Protein AF-L0B0Q9-F1 (afdb_monomer_lite)

Secondary structure (DSSP, 8-state):
----GGGGSS---HHHHHHHHHHHHHHHHH-TT--HHHH--TTHHHHTT--STTHHHHHHHHHHHTT---GGGTEE---EEEEEEETTEEEEEEEEEEEE-SSEEEEEETTTTEEEEEEGGGEEEEEEETTEEEEEEPTT------S-S-HHHHHHHHTTPEEEEEESS--HHHHHHT-

Sequence (179 aa):
MVITSKRLFTNIDYEEKISLVELYWRGIRRIQNFDMDKKYKFPFLSLKNLKANNFEAEAVEFLSSIGCMKESNGYYKIQGKILFDATRSTSEYHFKELFTSQSSLRFHISEDHIKMEFPYSEMNDLFIANEDFTISLKSGGKVDKKELWNNEIKNKVFNEISVKIILEKCPKSFLRFMK

Organism: NCBI:txid1537102

pLDDT: mean 73.68, std 13.34, range [37.88, 91.31]

Structure (mmCIF, N/CA/C/O backbone):
data_AF-L0B0Q9-F1
#
_entry.id   AF-L0B0Q9-F1
#
loop_
_atom_site.group_PDB
_atom_site.id
_atom_site.type_symbol
_atom_site.label_atom_id
_atom_site.label_alt_id
_atom_site.label_comp_id
_atom_site.label_asym_id
_atom_site.label_entity_id
_atom_site.label_seq_id
_atom_site.pdbx_PDB_ins_code
_atom_site.Cartn_x
_atom_site.Cartn_y
_atom_site.Cartn_z
_atom_site.occupancy
_atom_site.B_iso_or_equiv
_atom_site.auth_seq_id
_atom_site.auth_comp_id
_atom_site.auth_asym_id
_atom_site.auth_atom_id
_atom_site.pdbx_PDB_model_num
ATOM 1 N N . MET A 1 1 ? 16.573 -11.271 -25.397 1.00 37.88 1 MET A N 1
ATOM 2 C CA . MET A 1 1 ? 15.386 -11.280 -24.519 1.00 37.88 1 MET A CA 1
ATOM 3 C C . MET A 1 1 ? 15.061 -9.835 -24.176 1.00 37.88 1 MET A C 1
ATOM 5 O O . MET A 1 1 ? 15.874 -9.188 -23.531 1.00 37.88 1 MET A O 1
ATOM 9 N N . VAL A 1 2 ? 13.966 -9.284 -24.704 1.00 39.53 2 VAL A N 1
ATOM 10 C CA . VAL A 1 2 ? 13.538 -7.916 -24.374 1.00 39.53 2 VAL A CA 1
ATOM 11 C C . VAL A 1 2 ? 12.753 -8.010 -23.071 1.00 39.53 2 VAL A C 1
ATOM 13 O O . VAL A 1 2 ? 11.629 -8.502 -23.073 1.00 39.53 2 VAL A O 1
ATOM 16 N N . ILE A 1 3 ? 13.345 -7.592 -21.952 1.00 48.97 3 ILE A N 1
ATOM 17 C CA . ILE A 1 3 ? 12.593 -7.433 -20.703 1.00 48.97 3 ILE A CA 1
ATOM 18 C C . ILE A 1 3 ? 11.708 -6.204 -20.908 1.00 48.97 3 ILE A C 1
ATOM 20 O O . ILE A 1 3 ? 12.179 -5.070 -20.896 1.00 48.97 3 ILE A O 1
ATOM 24 N N . THR A 1 4 ? 10.432 -6.419 -21.225 1.00 53.53 4 THR A N 1
ATOM 25 C CA . THR A 1 4 ? 9.494 -5.319 -21.463 1.00 53.53 4 THR A CA 1
ATOM 26 C C . THR A 1 4 ? 8.901 -4.846 -20.142 1.00 53.53 4 THR A C 1
ATOM 28 O O . THR A 1 4 ? 8.312 -5.643 -19.413 1.00 53.53 4 THR A O 1
ATOM 31 N N . SER A 1 5 ? 8.932 -3.537 -19.885 1.00 62.22 5 SER A N 1
ATOM 32 C CA . SER A 1 5 ? 8.290 -2.894 -18.727 1.00 62.22 5 SER A CA 1
ATOM 33 C C . SER A 1 5 ? 6.764 -2.957 -18.783 1.00 62.22 5 SER A C 1
ATOM 35 O O . SER A 1 5 ? 6.109 -2.540 -17.839 1.00 62.22 5 SER A O 1
ATOM 37 N N . LYS A 1 6 ? 6.179 -3.522 -19.851 1.00 70.31 6 LYS A N 1
ATOM 38 C CA . LYS A 1 6 ? 4.729 -3.675 -20.044 1.00 70.31 6 LYS A CA 1
ATOM 39 C C . LYS A 1 6 ? 4.026 -4.315 -18.841 1.00 70.31 6 LYS A C 1
ATOM 41 O O . LYS A 1 6 ? 2.917 -3.911 -18.524 1.00 70.31 6 LYS A O 1
ATOM 46 N N . ARG A 1 7 ? 4.683 -5.250 -18.138 1.00 76.25 7 ARG A N 1
ATOM 47 C CA . ARG A 1 7 ? 4.140 -5.868 -16.912 1.00 76.25 7 ARG A CA 1
ATOM 48 C C . ARG A 1 7 ? 4.073 -4.922 -15.703 1.00 76.25 7 ARG A C 1
ATOM 50 O O . ARG A 1 7 ? 3.318 -5.184 -14.787 1.00 76.25 7 ARG A O 1
ATOM 57 N N . LEU A 1 8 ? 4.809 -3.808 -15.676 1.00 77.69 8 LEU A N 1
ATOM 58 C CA . LEU A 1 8 ? 4.621 -2.791 -14.627 1.00 77.69 8 LEU A CA 1
ATOM 59 C C . LEU A 1 8 ? 3.292 -2.041 -14.807 1.00 77.69 8 LEU A C 1
ATOM 61 O O . LEU A 1 8 ? 2.676 -1.625 -13.828 1.00 77.69 8 LEU A O 1
ATOM 65 N N . PHE A 1 9 ? 2.827 -1.925 -16.054 1.00 80.81 9 PHE A N 1
ATOM 66 C CA . PHE A 1 9 ? 1.588 -1.238 -16.418 1.00 80.81 9 PHE A CA 1
ATOM 67 C C . PHE A 1 9 ? 0.353 -2.144 -16.378 1.00 80.81 9 PHE A C 1
ATOM 69 O O . PHE A 1 9 ? -0.762 -1.649 -16.535 1.00 80.81 9 PHE A O 1
ATOM 76 N N . THR A 1 10 ? 0.514 -3.456 -16.170 1.00 83.69 10 THR A N 1
ATOM 77 C CA . THR A 1 10 ? -0.639 -4.340 -15.969 1.00 83.69 10 THR A CA 1
ATOM 78 C C . THR A 1 10 ? -1.339 -3.996 -14.660 1.00 83.69 10 THR A C 1
ATOM 80 O O . THR A 1 10 ? -0.703 -3.571 -13.688 1.00 83.69 10 THR A O 1
ATOM 83 N N . ASN A 1 11 ? -2.660 -4.170 -14.634 1.00 83.25 11 ASN A N 1
ATOM 84 C CA . ASN A 1 11 ? -3.462 -3.959 -13.434 1.00 83.25 11 ASN A CA 1
ATOM 85 C C . ASN A 1 11 ? -3.352 -5.174 -12.504 1.00 83.25 11 ASN A C 1
ATOM 87 O O . ASN A 1 11 ? -4.270 -5.980 -12.416 1.00 83.25 11 ASN A O 1
ATOM 91 N N . ILE A 1 12 ? -2.180 -5.306 -11.893 1.00 87.12 12 ILE A N 1
ATOM 92 C CA . ILE A 1 12 ? -1.873 -6.254 -10.821 1.00 87.12 12 ILE A CA 1
ATOM 93 C C . ILE A 1 12 ? -1.945 -5.530 -9.475 1.00 87.12 12 ILE A C 1
ATOM 95 O O . ILE A 1 12 ? -1.911 -4.290 -9.446 1.00 87.12 12 ILE A O 1
ATOM 99 N N . ASP A 1 13 ? -2.079 -6.282 -8.389 1.00 87.62 13 ASP A N 1
ATOM 100 C CA . ASP A 1 13 ? -2.173 -5.697 -7.054 1.00 87.62 13 ASP A CA 1
ATOM 101 C C . ASP A 1 13 ? -0.853 -5.048 -6.599 1.00 87.62 13 ASP A C 1
ATOM 103 O O . ASP A 1 13 ? 0.198 -5.168 -7.239 1.00 87.62 1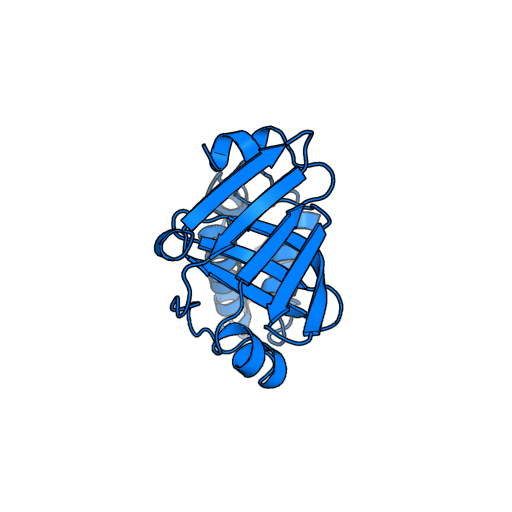3 ASP A O 1
ATOM 107 N N . TYR A 1 14 ? -0.933 -4.294 -5.507 1.00 87.62 14 TYR A N 1
ATOM 108 C CA . TYR A 1 14 ? 0.187 -3.580 -4.914 1.00 87.62 14 TYR A CA 1
ATOM 109 C C . TYR A 1 14 ? 1.383 -4.491 -4.605 1.00 87.62 14 TYR A C 1
ATOM 111 O O . TYR A 1 14 ? 2.507 -4.183 -5.007 1.00 87.62 14 TYR A O 1
ATOM 119 N N . GLU A 1 15 ? 1.151 -5.613 -3.925 1.00 85.88 15 GLU A N 1
ATOM 120 C CA . GLU A 1 15 ? 2.205 -6.534 -3.484 1.00 85.88 15 GLU A CA 1
ATOM 121 C C . GLU A 1 15 ? 2.917 -7.171 -4.681 1.00 85.88 15 GLU A C 1
ATOM 123 O O . GLU A 1 15 ? 4.150 -7.262 -4.717 1.00 85.88 15 GLU A O 1
ATOM 128 N N . GLU A 1 16 ? 2.162 -7.536 -5.715 1.00 87.81 16 GLU A N 1
ATOM 129 C CA . GLU A 1 16 ? 2.696 -8.043 -6.971 1.00 87.81 16 GLU A CA 1
ATOM 130 C C . GLU A 1 16 ? 3.518 -6.974 -7.705 1.00 87.81 16 GLU A C 1
ATOM 132 O O . GLU A 1 16 ? 4.577 -7.294 -8.255 1.00 87.81 16 GLU A O 1
ATOM 137 N N . LYS A 1 17 ? 3.102 -5.696 -7.688 1.00 88.81 17 LYS A N 1
ATOM 138 C CA . LYS A 1 17 ? 3.906 -4.600 -8.264 1.00 88.81 17 LYS A CA 1
ATOM 139 C C . LYS A 1 17 ? 5.236 -4.432 -7.544 1.00 88.81 17 LYS A C 1
ATOM 141 O O . LYS A 1 17 ? 6.267 -4.346 -8.216 1.00 88.81 17 LYS A O 1
ATOM 146 N N . ILE A 1 18 ? 5.221 -4.392 -6.212 1.00 89.50 18 ILE A N 1
ATOM 147 C CA . ILE A 1 18 ? 6.440 -4.268 -5.405 1.00 89.50 18 ILE A CA 1
ATOM 148 C C . ILE A 1 18 ? 7.361 -5.465 -5.654 1.00 89.50 18 ILE A C 1
ATOM 150 O O . ILE A 1 18 ? 8.536 -5.273 -5.975 1.00 89.50 18 ILE A O 1
ATOM 154 N N . SER A 1 19 ? 6.818 -6.683 -5.633 1.00 90.25 19 SER A N 1
ATOM 155 C CA . SER A 1 19 ? 7.563 -7.918 -5.909 1.00 90.25 19 SER A CA 1
ATOM 156 C C . SER A 1 19 ? 8.175 -7.930 -7.312 1.00 90.25 19 SER A C 1
ATOM 158 O O . SER A 1 19 ? 9.318 -8.349 -7.505 1.00 90.25 19 SER A O 1
ATOM 160 N N . LEU A 1 20 ? 7.443 -7.437 -8.314 1.00 90.38 20 LEU A N 1
ATOM 161 C CA . LEU A 1 20 ? 7.925 -7.349 -9.690 1.00 90.38 20 LEU A CA 1
ATOM 162 C C . LEU A 1 20 ? 9.069 -6.335 -9.831 1.00 90.38 20 LEU A C 1
ATOM 164 O O . LEU A 1 20 ? 10.058 -6.610 -10.516 1.00 90.38 20 LEU A O 1
ATOM 168 N N . VAL A 1 21 ? 8.955 -5.178 -9.174 1.00 90.56 21 VAL A N 1
ATOM 169 C CA . VAL A 1 21 ? 10.025 -4.172 -9.116 1.00 90.56 21 VAL A CA 1
ATOM 170 C C . VAL A 1 21 ? 11.253 -4.728 -8.406 1.00 90.56 21 VAL A C 1
ATOM 172 O O . VAL A 1 21 ? 12.364 -4.568 -8.914 1.00 90.56 21 VAL A O 1
ATOM 175 N N . GLU A 1 22 ? 11.071 -5.448 -7.300 1.00 91.31 22 GLU A N 1
ATOM 176 C CA . GLU A 1 22 ? 12.162 -6.118 -6.596 1.00 91.31 22 GLU A CA 1
ATOM 177 C C . GLU A 1 22 ? 12.864 -7.152 -7.478 1.00 91.31 22 GLU A C 1
ATOM 179 O O . GLU A 1 22 ? 14.096 -7.174 -7.557 1.00 91.31 22 GLU A O 1
ATOM 184 N N . LEU A 1 23 ? 12.097 -7.979 -8.189 1.00 89.50 23 LEU A N 1
ATOM 185 C CA . LEU A 1 23 ? 12.638 -8.980 -9.100 1.00 89.50 23 LEU A CA 1
ATOM 186 C C . LEU A 1 23 ? 13.487 -8.328 -10.198 1.00 89.50 23 LEU A C 1
ATOM 188 O O . LEU A 1 23 ? 14.609 -8.775 -10.458 1.00 89.50 23 LEU A O 1
ATOM 192 N N . TYR A 1 24 ? 12.989 -7.252 -10.814 1.00 86.62 24 TYR A N 1
ATOM 193 C CA . TYR A 1 24 ? 13.748 -6.508 -11.817 1.00 86.62 24 TYR A CA 1
ATOM 194 C C . TYR A 1 24 ? 14.993 -5.855 -11.227 1.00 86.62 24 TYR A C 1
ATOM 196 O O . TYR A 1 24 ? 16.069 -5.977 -11.810 1.00 86.62 24 TYR A O 1
ATOM 204 N N . TRP A 1 25 ? 14.882 -5.220 -10.064 1.00 88.31 25 TRP A N 1
ATOM 205 C CA . TRP A 1 25 ? 16.006 -4.589 -9.379 1.00 88.31 25 TRP A CA 1
ATOM 206 C C . TRP A 1 25 ? 17.119 -5.591 -9.044 1.00 88.31 25 TRP A C 1
ATOM 208 O O . TRP A 1 25 ? 18.282 -5.380 -9.407 1.00 88.31 25 TRP A O 1
ATOM 218 N N . ARG A 1 26 ? 16.765 -6.730 -8.430 1.00 86.38 26 ARG A N 1
ATOM 219 C CA . ARG A 1 26 ? 17.702 -7.826 -8.131 1.00 86.38 26 ARG A CA 1
ATOM 220 C C . ARG A 1 26 ? 18.326 -8.382 -9.410 1.00 86.38 26 ARG A C 1
ATOM 222 O O . ARG A 1 26 ? 19.528 -8.643 -9.431 1.00 86.38 26 ARG A O 1
ATOM 229 N N . GLY A 1 27 ? 17.528 -8.546 -10.465 1.00 84.06 27 GLY A N 1
ATOM 230 C CA . GLY A 1 27 ? 17.989 -8.994 -11.776 1.00 84.06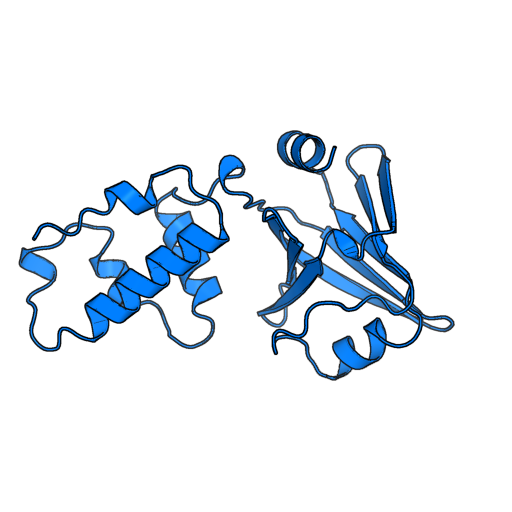 27 GLY A CA 1
ATOM 231 C C . GLY A 1 27 ? 19.047 -8.060 -12.357 1.00 84.06 27 GLY A C 1
ATOM 232 O O . GLY A 1 27 ? 20.154 -8.505 -12.638 1.00 84.06 27 GLY A O 1
ATOM 233 N N . ILE A 1 28 ? 18.748 -6.762 -12.455 1.00 80.00 28 ILE A N 1
ATOM 234 C CA . ILE A 1 28 ? 19.647 -5.736 -13.011 1.00 80.00 28 ILE A CA 1
ATOM 235 C C . ILE A 1 28 ? 20.982 -5.698 -12.263 1.00 80.00 28 ILE A C 1
ATOM 237 O O . ILE A 1 28 ? 22.038 -5.689 -12.894 1.00 80.00 28 ILE A O 1
ATOM 241 N N . ARG A 1 29 ? 20.959 -5.723 -10.925 1.00 78.44 29 ARG A N 1
ATOM 242 C CA . ARG A 1 29 ? 22.181 -5.648 -10.104 1.00 78.44 29 ARG A CA 1
ATOM 243 C C . ARG A 1 29 ? 23.095 -6.866 -10.240 1.00 78.44 29 ARG A C 1
ATOM 245 O O . ARG A 1 29 ? 24.290 -6.749 -9.982 1.00 78.44 29 ARG A O 1
ATOM 252 N N . ARG A 1 30 ? 22.556 -8.029 -10.617 1.00 79.31 30 ARG A N 1
ATOM 253 C CA . ARG A 1 30 ? 23.335 -9.268 -10.780 1.00 79.31 30 ARG A CA 1
ATOM 254 C C . ARG A 1 30 ? 24.062 -9.351 -12.115 1.00 79.31 30 ARG A C 1
ATOM 256 O O . ARG A 1 30 ? 25.020 -10.110 -12.225 1.00 79.31 30 ARG A O 1
ATOM 263 N N . ILE A 1 31 ? 23.648 -8.588 -13.123 1.00 75.88 31 ILE A N 1
ATOM 264 C CA . ILE A 1 31 ? 24.317 -8.610 -14.423 1.00 75.88 31 ILE A CA 1
ATOM 265 C C . ILE A 1 31 ? 25.485 -7.615 -14.383 1.00 75.88 31 ILE A C 1
ATOM 267 O O . ILE A 1 31 ? 25.350 -6.460 -14.771 1.00 75.88 31 ILE A O 1
ATOM 271 N N . GLN A 1 32 ? 26.640 -8.073 -13.889 1.00 55.97 32 GLN A N 1
ATOM 272 C CA . GLN A 1 32 ? 27.814 -7.232 -13.603 1.00 55.97 32 GLN A CA 1
ATOM 273 C C . GLN A 1 32 ? 28.434 -6.524 -14.826 1.00 55.97 32 GLN A C 1
ATOM 275 O O . GLN A 1 32 ? 29.222 -5.613 -14.632 1.00 55.97 32 GLN A O 1
ATOM 280 N N . ASN A 1 33 ? 28.057 -6.872 -16.063 1.00 55.19 33 ASN A N 1
ATOM 281 C CA . ASN A 1 33 ? 28.673 -6.351 -17.295 1.00 55.19 33 ASN A CA 1
ATOM 282 C C . ASN A 1 33 ? 27.667 -6.069 -18.430 1.00 55.19 33 ASN A C 1
ATOM 284 O O . ASN A 1 33 ? 28.026 -6.100 -19.608 1.00 55.19 33 ASN A O 1
ATOM 288 N N . PHE A 1 34 ? 26.385 -5.848 -18.122 1.00 58.97 34 PHE A N 1
ATOM 289 C CA . PHE A 1 34 ? 25.414 -5.508 -19.167 1.00 58.97 34 PHE A CA 1
ATOM 290 C C . PHE A 1 34 ? 25.384 -4.001 -19.400 1.00 58.97 34 PHE A C 1
ATOM 292 O O . PHE A 1 34 ? 25.052 -3.241 -18.493 1.00 58.97 34 PHE A O 1
ATOM 299 N N . ASP A 1 35 ? 25.676 -3.584 -20.631 1.00 62.28 35 ASP A N 1
ATOM 300 C CA . ASP A 1 35 ? 25.469 -2.213 -21.103 1.00 62.28 35 ASP A CA 1
ATOM 301 C C . ASP A 1 35 ? 23.952 -1.931 -21.163 1.00 62.28 35 ASP A C 1
ATOM 303 O O . ASP A 1 35 ? 23.273 -2.158 -22.173 1.00 62.28 35 ASP A O 1
ATOM 307 N N . MET A 1 36 ? 23.395 -1.571 -20.002 1.00 60.84 36 MET A N 1
ATOM 308 C CA . MET A 1 36 ? 21.965 -1.340 -19.780 1.00 60.84 36 MET A CA 1
ATOM 309 C C . MET A 1 36 ? 21.448 -0.176 -20.631 1.00 60.84 36 MET A C 1
ATOM 311 O O . MET A 1 36 ? 20.327 -0.251 -21.139 1.00 60.84 36 MET A O 1
ATOM 315 N N . ASP A 1 37 ? 22.291 0.837 -20.841 1.00 61.25 37 ASP A N 1
ATOM 316 C CA . ASP A 1 37 ? 21.968 2.088 -21.533 1.00 61.25 37 ASP A CA 1
ATOM 317 C C . ASP A 1 37 ? 21.666 1.872 -23.022 1.00 61.25 37 ASP A C 1
ATOM 319 O O . ASP A 1 37 ? 20.849 2.583 -23.606 1.00 61.25 37 ASP A O 1
ATOM 323 N N . LYS A 1 38 ? 22.256 0.839 -23.642 1.00 59.25 38 LYS A N 1
ATOM 324 C CA . LYS A 1 38 ? 22.028 0.518 -25.063 1.00 59.25 38 LYS A CA 1
ATOM 325 C C . LYS A 1 38 ? 20.844 -0.412 -25.325 1.00 59.25 38 LYS A C 1
ATOM 327 O O . LYS A 1 38 ? 20.329 -0.430 -26.443 1.00 59.25 38 LYS A O 1
ATOM 332 N N . LYS A 1 39 ? 20.429 -1.225 -24.347 1.00 59.22 39 LYS A N 1
ATOM 333 C CA . LYS A 1 39 ? 19.429 -2.297 -24.553 1.00 59.22 39 LYS A CA 1
ATOM 334 C C . LYS A 1 39 ? 18.095 -2.069 -23.853 1.00 59.22 39 LYS A C 1
ATOM 336 O O . LYS A 1 39 ? 17.102 -2.660 -24.282 1.00 59.22 39 LYS A O 1
ATOM 341 N N . TYR A 1 40 ? 18.041 -1.229 -22.823 1.00 61.00 40 TYR A N 1
ATOM 342 C CA . TYR A 1 40 ? 16.816 -0.990 -22.068 1.00 61.00 40 TYR A CA 1
ATOM 343 C C . TYR A 1 40 ? 16.400 0.471 -22.140 1.00 61.00 40 TYR A C 1
ATOM 345 O O . TYR A 1 40 ? 17.193 1.385 -21.952 1.00 61.00 40 TYR A O 1
ATOM 353 N N . LYS A 1 41 ? 15.112 0.684 -22.404 1.00 63.69 41 LYS A N 1
ATOM 354 C CA . LYS A 1 41 ? 14.507 2.012 -22.351 1.00 63.69 41 LYS A CA 1
ATOM 355 C C . LYS A 1 41 ? 14.068 2.322 -20.922 1.00 63.69 41 LYS A C 1
ATOM 357 O O . LYS A 1 41 ? 13.817 1.412 -20.123 1.00 63.69 41 LYS A O 1
ATOM 362 N N . PHE A 1 42 ? 13.926 3.613 -20.627 1.00 57.00 42 PHE A N 1
ATOM 363 C CA . PHE A 1 42 ? 13.148 4.080 -19.482 1.00 57.00 42 PHE A CA 1
ATOM 364 C C . PHE A 1 42 ? 11.837 3.269 -19.391 1.00 57.00 42 PHE A C 1
ATOM 366 O O . PHE A 1 42 ? 11.177 3.083 -20.421 1.00 57.00 42 PHE A O 1
ATOM 373 N N . PRO A 1 43 ? 11.483 2.712 -18.217 1.00 62.72 43 PRO A N 1
ATOM 374 C CA . PRO A 1 43 ? 11.943 3.097 -16.876 1.00 62.72 43 PRO A CA 1
ATOM 375 C C . PRO A 1 43 ? 13.025 2.197 -16.222 1.00 62.72 43 PRO A C 1
ATOM 377 O O . PRO A 1 43 ? 13.331 2.371 -15.046 1.00 62.72 43 PRO A O 1
ATOM 380 N N . PHE A 1 44 ? 13.645 1.250 -16.941 1.00 69.31 44 PHE A N 1
ATOM 381 C CA . PHE A 1 44 ? 14.586 0.281 -16.335 1.00 69.31 44 PHE A CA 1
ATOM 382 C C . PHE A 1 44 ? 15.914 0.869 -15.839 1.00 69.31 44 PHE A C 1
ATOM 384 O O . PHE A 1 44 ? 16.536 0.293 -14.950 1.00 69.31 44 PHE A O 1
ATOM 391 N N . LEU A 1 45 ? 16.359 1.998 -16.394 1.00 67.56 45 LEU A N 1
ATOM 392 C CA . LEU A 1 45 ? 17.591 2.658 -15.945 1.00 67.56 45 LEU A CA 1
ATOM 393 C C . LEU A 1 45 ? 17.448 3.196 -14.519 1.00 67.56 45 LEU A C 1
ATOM 395 O O . LEU A 1 45 ? 18.337 3.004 -13.695 1.00 67.56 45 LEU A O 1
ATOM 399 N N . SER A 1 46 ? 16.290 3.777 -14.205 1.00 75.81 46 SER A N 1
ATOM 400 C CA . SER A 1 46 ? 15.990 4.298 -12.871 1.00 75.81 46 SER A CA 1
ATOM 401 C C . SER A 1 46 ? 15.895 3.189 -11.823 1.00 75.81 46 SER A C 1
ATOM 403 O O . SER A 1 46 ? 16.285 3.409 -10.681 1.00 75.81 46 SER A O 1
ATOM 405 N N . LEU A 1 47 ? 15.468 1.978 -12.215 1.00 82.31 47 LEU A N 1
ATOM 406 C CA . LEU A 1 47 ? 15.422 0.828 -11.309 1.00 82.31 47 LEU A CA 1
ATOM 407 C C . LEU A 1 47 ? 16.794 0.523 -10.709 1.00 82.31 47 LEU A C 1
ATOM 409 O O . LEU A 1 47 ? 16.869 0.268 -9.519 1.00 82.31 47 LEU A O 1
ATOM 413 N N . LYS A 1 48 ? 17.893 0.593 -11.471 1.00 78.50 48 LYS A N 1
ATOM 414 C CA . LYS A 1 48 ? 19.245 0.291 -10.955 1.00 78.50 48 LYS A CA 1
ATOM 415 C C . LYS A 1 48 ? 19.616 1.119 -9.715 1.00 78.50 48 LYS A C 1
ATOM 417 O O . LYS A 1 48 ? 20.400 0.650 -8.892 1.00 78.50 48 LYS A O 1
ATOM 422 N N . ASN A 1 49 ? 19.062 2.324 -9.602 1.00 82.44 49 ASN A N 1
ATOM 423 C CA . ASN A 1 49 ? 19.430 3.303 -8.586 1.00 82.44 49 ASN A CA 1
ATOM 424 C C . ASN A 1 49 ? 18.606 3.192 -7.296 1.00 82.44 49 ASN A C 1
ATOM 426 O O . ASN A 1 49 ? 18.929 3.890 -6.337 1.00 82.44 49 ASN A O 1
ATOM 430 N N . LEU A 1 50 ? 17.591 2.318 -7.244 1.00 88.38 50 LEU A N 1
ATOM 431 C CA . LEU A 1 50 ? 16.817 2.103 -6.019 1.00 88.38 50 LEU A CA 1
ATOM 432 C C . LEU A 1 50 ? 17.721 1.575 -4.903 1.00 88.38 50 LEU A C 1
ATOM 434 O O . LEU A 1 50 ? 18.533 0.659 -5.111 1.00 88.38 50 LEU A O 1
ATOM 438 N N . LYS A 1 51 ? 17.566 2.138 -3.706 1.00 85.31 51 LYS A N 1
ATOM 439 C CA . LYS A 1 51 ? 18.344 1.735 -2.531 1.00 85.31 51 LYS A CA 1
ATOM 440 C C . LYS A 1 51 ? 17.788 0.454 -1.918 1.00 85.31 51 LYS A C 1
ATOM 442 O O . LYS A 1 51 ? 16.588 0.219 -1.884 1.00 85.31 51 LYS A O 1
ATOM 447 N N . ALA A 1 52 ? 18.692 -0.383 -1.405 1.00 85.25 52 ALA A N 1
ATOM 448 C CA . ALA A 1 52 ? 18.312 -1.595 -0.679 1.00 85.25 52 ALA A CA 1
ATOM 449 C C . ALA A 1 52 ? 17.679 -1.267 0.684 1.00 85.25 52 ALA A C 1
ATOM 451 O O . ALA A 1 52 ? 16.740 -1.930 1.114 1.00 85.25 52 ALA A O 1
ATOM 452 N N . ASN A 1 53 ? 18.202 -0.235 1.354 1.00 81.88 53 ASN A N 1
ATOM 453 C CA . ASN A 1 53 ? 17.619 0.275 2.586 1.00 81.88 53 ASN A CA 1
ATOM 454 C C . ASN A 1 53 ? 16.293 0.970 2.252 1.00 81.88 53 ASN A C 1
ATOM 456 O O . ASN A 1 53 ? 16.283 1.847 1.393 1.00 81.88 53 ASN A O 1
ATOM 460 N N . ASN A 1 54 ? 15.197 0.570 2.901 1.00 77.38 54 ASN A N 1
ATOM 461 C CA . ASN A 1 54 ? 13.834 1.025 2.594 1.00 77.38 54 ASN A CA 1
ATOM 462 C C . ASN A 1 54 ? 13.383 0.773 1.140 1.00 77.38 54 ASN A C 1
ATOM 464 O O . ASN A 1 54 ? 12.641 1.575 0.575 1.00 77.38 54 ASN A O 1
ATOM 468 N N . PHE A 1 55 ? 13.773 -0.368 0.555 1.00 86.31 55 PHE A N 1
ATOM 469 C CA . PHE A 1 55 ? 13.482 -0.711 -0.845 1.00 86.31 55 PHE A CA 1
ATOM 470 C C . PHE A 1 55 ? 12.018 -0.505 -1.264 1.00 86.31 55 PHE A C 1
ATOM 472 O O . PHE A 1 55 ? 11.761 0.036 -2.331 1.00 86.31 55 PHE A O 1
ATOM 479 N N . GLU A 1 56 ? 11.049 -0.911 -0.438 1.00 85.00 56 GLU A N 1
ATOM 480 C CA . GLU A 1 56 ? 9.625 -0.746 -0.767 1.00 85.00 56 GLU A CA 1
ATOM 481 C C . GLU A 1 56 ? 9.235 0.730 -0.928 1.00 85.00 56 GLU A C 1
ATOM 483 O O . GLU A 1 56 ? 8.501 1.052 -1.851 1.00 85.00 56 GLU A O 1
ATOM 488 N N . ALA A 1 57 ? 9.767 1.638 -0.102 1.00 82.50 57 ALA A N 1
ATOM 489 C CA . ALA A 1 57 ? 9.494 3.070 -0.239 1.00 82.50 57 ALA A CA 1
ATOM 490 C C . ALA A 1 57 ? 10.071 3.622 -1.554 1.00 82.50 57 ALA A C 1
ATOM 492 O O . ALA A 1 57 ? 9.375 4.310 -2.297 1.00 82.50 57 ALA A O 1
ATOM 493 N N . GLU A 1 58 ? 11.306 3.237 -1.883 1.00 87.50 58 GLU A N 1
ATOM 494 C CA . GLU A 1 58 ? 11.957 3.584 -3.153 1.00 87.50 58 GLU A CA 1
ATOM 495 C C . GLU A 1 58 ? 11.175 3.008 -4.355 1.00 87.50 58 GLU A C 1
ATOM 497 O O . GLU A 1 58 ? 10.986 3.675 -5.373 1.00 87.50 58 GLU A O 1
ATOM 502 N N . ALA A 1 59 ? 10.655 1.783 -4.233 1.00 89.69 59 ALA A N 1
ATOM 503 C CA . ALA A 1 59 ? 9.828 1.144 -5.253 1.00 89.69 59 ALA A CA 1
ATOM 504 C C . ALA A 1 59 ? 8.473 1.849 -5.431 1.00 89.69 59 ALA A C 1
ATOM 506 O O . ALA A 1 59 ? 8.044 2.043 -6.571 1.00 89.69 59 ALA A O 1
ATOM 507 N N . VAL A 1 60 ? 7.817 2.263 -4.341 1.00 87.44 60 VAL A N 1
ATOM 508 C CA . VAL A 1 60 ? 6.571 3.048 -4.371 1.00 87.44 60 VAL A CA 1
ATOM 509 C C . VAL A 1 60 ? 6.797 4.391 -5.057 1.00 87.44 60 VAL A C 1
ATOM 511 O O . VAL A 1 60 ? 6.018 4.757 -5.941 1.00 87.44 60 VAL A O 1
ATOM 514 N N . GLU A 1 61 ? 7.866 5.106 -4.705 1.00 86.75 61 GLU A N 1
ATOM 515 C CA . GLU A 1 61 ? 8.211 6.392 -5.317 1.00 86.75 61 GLU A CA 1
ATOM 516 C C . GLU A 1 61 ? 8.473 6.230 -6.819 1.00 86.75 61 GLU A C 1
ATOM 518 O O . GLU A 1 61 ? 7.884 6.938 -7.643 1.00 86.75 61 GLU A O 1
ATOM 523 N N . PHE A 1 62 ? 9.267 5.225 -7.195 1.00 88.94 62 PHE A N 1
ATOM 524 C CA . PHE A 1 62 ? 9.520 4.888 -8.589 1.00 88.94 62 PHE A CA 1
ATOM 525 C C . PHE A 1 62 ? 8.228 4.572 -9.350 1.00 88.94 62 PHE A C 1
ATOM 527 O O . PHE A 1 62 ? 7.958 5.204 -10.374 1.00 88.94 62 PHE A O 1
ATOM 534 N N . LEU A 1 63 ? 7.409 3.636 -8.859 1.00 89.56 63 LEU A N 1
ATOM 535 C CA . LEU A 1 63 ? 6.163 3.235 -9.518 1.00 89.56 63 LEU A CA 1
ATOM 536 C C . LEU A 1 63 ? 5.176 4.407 -9.625 1.00 89.56 63 LEU A C 1
ATOM 538 O O . LEU A 1 63 ? 4.479 4.524 -10.636 1.00 89.56 63 LEU A O 1
ATOM 542 N N . SER A 1 64 ? 5.143 5.289 -8.626 1.00 87.31 64 SER A N 1
ATOM 543 C CA . SER A 1 64 ? 4.333 6.512 -8.642 1.00 87.31 64 SER A CA 1
ATOM 544 C C . SER A 1 64 ? 4.828 7.502 -9.696 1.00 87.31 64 SER A C 1
ATOM 546 O O . SER A 1 64 ? 4.022 8.009 -10.476 1.00 87.31 64 SER A O 1
ATOM 548 N N . SER A 1 65 ? 6.146 7.716 -9.795 1.00 87.44 65 SER A N 1
ATOM 549 C CA . SER A 1 65 ? 6.753 8.631 -10.776 1.00 87.44 65 SER A CA 1
ATOM 550 C C . SER A 1 65 ? 6.472 8.237 -12.232 1.00 87.44 65 SER A C 1
ATOM 552 O O . SER A 1 65 ? 6.399 9.098 -13.106 1.00 87.44 65 SER A O 1
ATOM 554 N N . ILE A 1 66 ? 6.259 6.941 -12.495 1.00 86.12 66 ILE A N 1
ATOM 555 C CA . ILE A 1 66 ? 5.929 6.409 -13.826 1.00 86.12 66 ILE A CA 1
ATOM 556 C C . ILE A 1 66 ? 4.428 6.134 -14.021 1.00 86.12 66 ILE A C 1
ATOM 558 O O . ILE A 1 66 ? 4.042 5.507 -15.010 1.00 86.12 66 ILE A O 1
ATOM 562 N N . GLY A 1 67 ? 3.572 6.554 -13.080 1.00 85.81 67 GLY A N 1
ATOM 563 C CA . GLY A 1 67 ? 2.113 6.407 -13.168 1.00 85.81 67 GLY A CA 1
ATOM 564 C C . GLY A 1 67 ? 1.604 4.961 -13.082 1.00 85.81 67 GLY A C 1
ATOM 565 O O . GLY A 1 67 ? 0.512 4.655 -13.570 1.00 85.81 67 GLY A O 1
ATOM 566 N N . CYS A 1 68 ? 2.396 4.062 -12.493 1.00 87.94 68 CYS A N 1
ATOM 567 C CA . CYS A 1 68 ? 2.065 2.647 -12.306 1.00 87.94 68 CYS A CA 1
ATOM 568 C C . CYS A 1 68 ? 1.408 2.341 -10.951 1.00 87.94 68 CYS A C 1
ATOM 570 O O . CYS A 1 68 ? 0.991 1.203 -10.752 1.00 87.94 68 CYS A O 1
ATOM 572 N N . MET A 1 69 ? 1.300 3.329 -10.056 1.00 88.00 69 MET A N 1
ATOM 573 C CA . MET A 1 69 ? 0.546 3.243 -8.800 1.00 88.00 69 MET A CA 1
ATOM 574 C C . MET A 1 69 ? -0.801 3.943 -8.940 1.00 88.00 69 MET A C 1
ATOM 576 O O . MET A 1 69 ? -0.853 5.140 -9.224 1.00 88.00 69 MET A O 1
ATOM 580 N N . LYS A 1 70 ? -1.890 3.195 -8.759 1.00 87.44 70 LYS A N 1
ATOM 581 C CA . LYS A 1 70 ? -3.270 3.690 -8.825 1.00 87.44 70 LYS A CA 1
ATOM 582 C C . LYS A 1 70 ? -4.119 3.021 -7.747 1.00 87.44 70 LYS A C 1
ATOM 584 O O . LYS A 1 70 ? -3.789 1.935 -7.274 1.00 87.44 70 LYS A O 1
ATOM 589 N N . GLU A 1 71 ? -5.271 3.614 -7.450 1.00 88.31 71 GLU A N 1
ATOM 590 C CA . GLU A 1 71 ? -6.264 3.035 -6.531 1.00 88.31 71 GLU A CA 1
ATOM 591 C C . GLU A 1 71 ? -6.714 1.632 -6.956 1.00 88.31 71 GLU A C 1
ATOM 593 O O . GLU A 1 71 ? -6.917 0.762 -6.116 1.00 88.31 71 GLU A O 1
ATOM 598 N N . SER A 1 72 ? -6.783 1.366 -8.267 1.00 87.00 72 SER A N 1
ATOM 599 C CA . SER A 1 72 ? -7.117 0.040 -8.804 1.00 87.00 72 SER A CA 1
ATOM 600 C C . SER A 1 72 ? -6.089 -1.046 -8.470 1.00 87.00 72 SER A C 1
ATOM 602 O O . SER A 1 72 ? -6.371 -2.222 -8.675 1.00 87.00 72 SER A O 1
ATOM 604 N N . ASN A 1 73 ? -4.905 -0.661 -7.986 1.00 87.94 73 ASN A N 1
ATOM 605 C CA . ASN A 1 73 ? -3.864 -1.567 -7.506 1.00 87.94 73 ASN A CA 1
ATOM 606 C C . ASN A 1 73 ? -3.929 -1.772 -5.987 1.00 87.94 73 ASN A C 1
ATOM 608 O O . ASN A 1 73 ? -3.099 -2.491 -5.451 1.00 87.94 73 ASN A O 1
ATOM 612 N N . GLY A 1 74 ? -4.868 -1.126 -5.292 1.00 88.12 74 GLY A N 1
ATOM 613 C CA . GLY A 1 74 ? -4.926 -1.124 -3.834 1.00 88.12 74 GLY A CA 1
A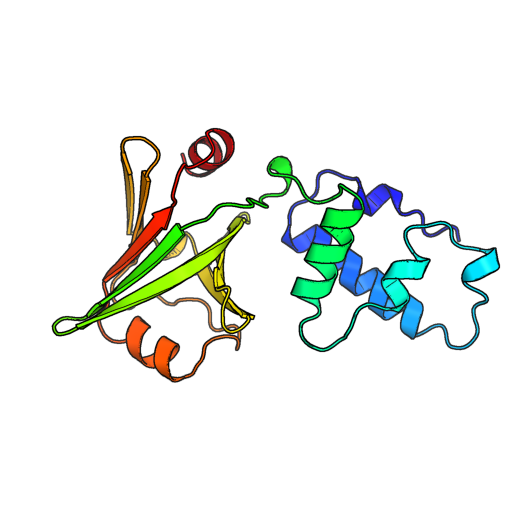TOM 614 C C . GLY A 1 74 ? -4.039 -0.065 -3.175 1.00 88.12 74 GLY A C 1
ATOM 615 O O . GLY A 1 74 ? -3.860 -0.107 -1.964 1.00 88.12 74 GLY A O 1
ATOM 616 N N . TYR A 1 75 ? -3.489 0.890 -3.935 1.00 90.06 75 TYR A N 1
ATOM 617 C CA . TYR A 1 75 ? -2.710 2.008 -3.393 1.00 90.06 75 TYR A CA 1
ATOM 618 C C . TYR A 1 75 ? -3.551 3.275 -3.263 1.00 90.06 75 TYR A C 1
ATOM 620 O O . TYR A 1 75 ? -4.061 3.790 -4.259 1.00 90.06 75 TYR A O 1
ATOM 628 N N . TYR A 1 76 ? -3.620 3.817 -2.052 1.00 88.62 76 TYR A N 1
ATOM 629 C CA . TYR A 1 76 ? -4.376 5.020 -1.736 1.00 88.62 76 TYR A CA 1
ATOM 630 C C . TYR A 1 76 ? -3.469 6.048 -1.061 1.00 88.62 76 TYR A C 1
ATOM 632 O O . TYR A 1 76 ? -2.961 5.840 0.042 1.00 88.62 76 TYR A O 1
ATOM 640 N N . LYS A 1 77 ? -3.293 7.200 -1.712 1.00 85.69 77 LYS A N 1
ATOM 641 C CA . LYS A 1 77 ? -2.588 8.349 -1.138 1.00 85.69 77 LYS A CA 1
ATOM 642 C C . LYS A 1 77 ? -3.557 9.173 -0.292 1.00 85.69 77 LYS A C 1
ATOM 644 O O . LYS A 1 77 ? -4.089 10.184 -0.745 1.00 85.69 77 LYS A O 1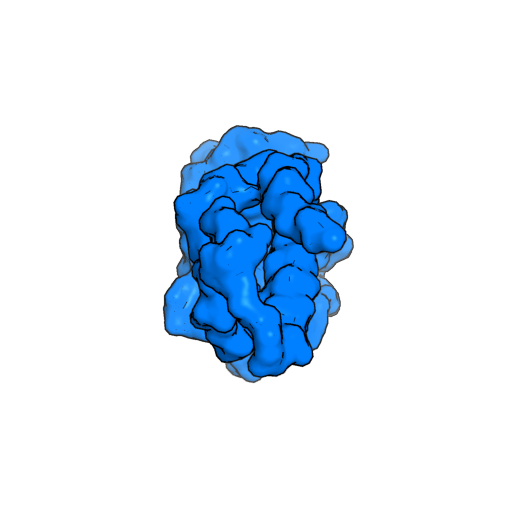
ATOM 649 N N . ILE A 1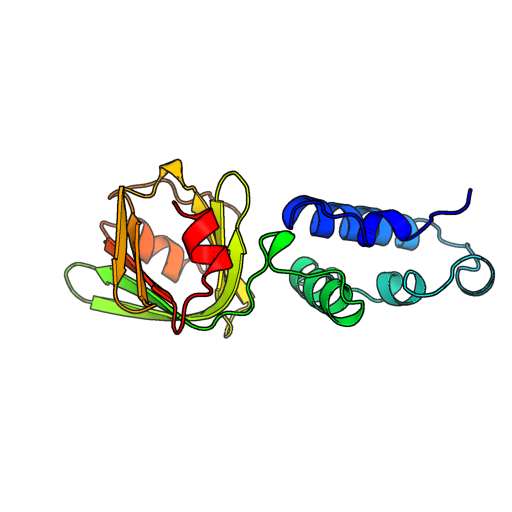 78 ? -3.823 8.678 0.909 1.00 84.75 78 ILE A N 1
ATOM 650 C CA . ILE A 1 78 ? -4.794 9.227 1.854 1.00 84.75 78 ILE A CA 1
ATOM 651 C C . ILE A 1 78 ? -4.128 9.536 3.191 1.00 84.75 78 ILE A C 1
ATOM 653 O O . ILE A 1 78 ? -3.321 8.756 3.694 1.00 84.75 78 ILE A O 1
ATOM 657 N N . GLN A 1 79 ? -4.490 10.681 3.762 1.00 85.56 79 GLN A N 1
ATOM 658 C CA . GLN A 1 79 ? -4.044 11.076 5.090 1.00 85.56 79 GLN A CA 1
ATOM 659 C C . GLN A 1 79 ? -4.992 10.536 6.153 1.00 85.56 79 GLN A C 1
ATOM 661 O O . GLN A 1 79 ? -6.197 10.407 5.941 1.00 85.56 79 GLN A O 1
ATOM 666 N N . GLY A 1 80 ? -4.439 10.218 7.309 1.00 85.62 80 GLY A N 1
ATOM 667 C CA . GLY A 1 80 ? -5.238 9.864 8.462 1.00 85.62 80 GLY A CA 1
ATOM 668 C C . GLY A 1 80 ? -4.370 9.560 9.663 1.00 85.62 80 GLY A C 1
ATOM 669 O O . GLY A 1 80 ? -3.162 9.824 9.675 1.00 85.62 80 GLY A O 1
ATOM 670 N N . LYS A 1 81 ? -5.005 9.001 10.685 1.00 84.81 81 LYS A N 1
ATOM 671 C CA . LYS A 1 81 ? -4.356 8.680 11.946 1.00 84.81 81 LYS A CA 1
ATOM 672 C C . LYS A 1 81 ? -4.769 7.333 12.509 1.00 84.81 81 LYS A C 1
ATOM 674 O O . LYS A 1 81 ? -5.890 6.872 12.314 1.00 84.81 81 LYS A O 1
ATOM 679 N N . ILE A 1 82 ? -3.845 6.710 13.223 1.00 80.44 82 ILE A N 1
ATOM 680 C CA . ILE A 1 82 ? -4.056 5.487 13.986 1.00 80.44 82 ILE A CA 1
ATOM 681 C C . ILE A 1 82 ? -4.007 5.872 15.459 1.00 80.44 82 ILE A C 1
ATOM 683 O O . ILE A 1 82 ? -3.012 6.420 15.934 1.00 80.44 82 ILE A O 1
ATOM 687 N N . LEU A 1 83 ? -5.099 5.597 16.160 1.00 77.62 83 LEU A N 1
ATOM 688 C CA . LEU A 1 83 ? -5.243 5.784 17.591 1.00 77.62 83 LEU A CA 1
ATOM 689 C C . LEU A 1 83 ? -5.117 4.429 18.279 1.00 77.62 83 LEU A C 1
ATOM 691 O O . LEU A 1 83 ? -5.863 3.493 17.988 1.00 77.62 83 LEU A O 1
ATOM 695 N N . PHE A 1 84 ? -4.174 4.347 19.205 1.00 74.19 84 PHE A N 1
ATOM 696 C CA . PHE A 1 84 ? -4.013 3.222 20.112 1.00 74.19 84 PHE A CA 1
ATOM 697 C C . PHE A 1 84 ? -4.561 3.634 21.465 1.00 74.19 84 PHE A C 1
ATOM 699 O O . PHE A 1 84 ? -3.909 4.404 22.172 1.00 74.19 84 PHE A O 1
ATOM 706 N N . ASP A 1 85 ? -5.754 3.152 21.801 1.00 67.06 85 ASP A N 1
ATOM 707 C CA . ASP A 1 85 ? -6.374 3.431 23.089 1.00 67.06 85 ASP A CA 1
ATOM 708 C C . ASP A 1 85 ? -6.071 2.305 24.084 1.00 67.06 85 ASP A C 1
ATOM 710 O O . ASP A 1 85 ? -6.631 1.207 24.004 1.00 67.06 85 ASP A O 1
ATOM 714 N N . ALA A 1 86 ? -5.127 2.573 24.988 1.00 62.09 86 ALA A N 1
ATOM 715 C CA . ALA A 1 86 ? -4.862 1.738 26.151 1.00 62.09 86 ALA A CA 1
ATOM 716 C C . ALA A 1 86 ? -5.630 2.290 27.355 1.00 62.09 86 ALA A C 1
ATOM 718 O O . ALA A 1 86 ? -5.828 3.499 27.462 1.00 62.09 86 ALA A O 1
ATOM 719 N N . THR A 1 87 ? -5.945 1.434 28.330 1.00 59.03 87 THR A N 1
ATOM 720 C CA . THR A 1 87 ? -6.720 1.752 29.552 1.00 59.03 87 THR A CA 1
ATOM 721 C C . THR A 1 87 ? -6.269 2.993 30.345 1.00 59.03 87 THR A C 1
ATOM 723 O O . THR A 1 87 ? -6.989 3.428 31.243 1.00 59.03 87 THR A O 1
ATOM 726 N N . ARG A 1 88 ? -5.090 3.570 30.063 1.00 58.28 88 ARG A N 1
ATOM 727 C CA . ARG A 1 88 ? -4.538 4.760 30.738 1.00 58.28 88 ARG A CA 1
ATOM 728 C C . ARG A 1 88 ? -3.848 5.778 29.821 1.00 58.28 88 ARG A C 1
ATOM 730 O O . ARG A 1 88 ? -3.309 6.758 30.331 1.00 58.28 88 ARG A O 1
ATOM 737 N N . SER A 1 89 ? -3.812 5.561 28.505 1.00 67.06 89 SER A N 1
ATOM 738 C CA . SER A 1 89 ? -3.142 6.479 27.574 1.00 67.06 89 SER A CA 1
ATOM 739 C C . SER A 1 89 ? -3.532 6.215 26.126 1.00 67.06 89 SER A C 1
ATOM 741 O O . SER A 1 89 ? -3.489 5.067 25.682 1.00 67.06 89 SER A O 1
ATOM 743 N N . THR A 1 90 ? -3.770 7.282 25.369 1.00 70.81 90 THR A N 1
ATOM 744 C CA . THR A 1 90 ? -3.969 7.210 23.920 1.00 70.81 90 THR A CA 1
ATOM 745 C C . THR A 1 90 ? -2.688 7.631 23.201 1.00 70.81 90 THR A C 1
ATOM 747 O O . THR A 1 90 ? -2.146 8.700 23.476 1.00 70.81 90 THR A O 1
ATOM 750 N N . SER A 1 91 ? -2.179 6.793 22.294 1.00 73.81 91 SER A N 1
ATOM 751 C CA . SER A 1 91 ? -1.092 7.165 21.371 1.00 73.81 91 SER A CA 1
ATOM 752 C C . SER A 1 91 ? -1.662 7.417 19.974 1.00 73.81 91 SER A C 1
ATOM 754 O O . SER A 1 91 ? -2.475 6.626 19.500 1.00 73.81 91 SER A O 1
ATOM 756 N N . GLU A 1 92 ? -1.236 8.497 19.320 1.00 81.38 92 GLU A N 1
ATOM 757 C CA . GLU A 1 92 ? -1.682 8.899 17.980 1.00 81.38 92 GLU A CA 1
ATOM 758 C C . GLU A 1 92 ? -0.509 8.831 16.993 1.00 81.38 92 GLU A C 1
ATOM 760 O O . GLU A 1 92 ? 0.581 9.312 17.294 1.00 81.38 92 GLU A O 1
ATOM 765 N N . TYR A 1 93 ? -0.737 8.234 15.820 1.00 80.44 93 TYR A N 1
ATOM 766 C CA . TYR A 1 93 ? 0.246 8.149 14.737 1.00 80.44 93 TYR A CA 1
ATOM 767 C C . TYR A 1 93 ? -0.375 8.579 13.413 1.00 80.44 93 TYR A C 1
ATOM 769 O O . TYR A 1 93 ? -1.406 8.038 13.017 1.00 80.44 93 TYR A O 1
ATOM 777 N N . HIS A 1 94 ? 0.274 9.491 12.692 1.00 84.62 94 HIS A N 1
ATOM 778 C CA . HIS A 1 94 ? -0.195 9.948 11.384 1.00 84.62 94 HIS A CA 1
ATOM 779 C C . HIS A 1 94 ? 0.396 9.120 10.236 1.00 84.62 94 HIS A C 1
ATOM 781 O O . HIS A 1 94 ? 1.583 8.782 10.224 1.00 84.62 94 HIS A O 1
ATOM 787 N N . PHE A 1 95 ? -0.420 8.839 9.224 1.00 85.62 95 PHE A N 1
ATOM 788 C CA . PHE A 1 95 ? 0.016 8.235 7.965 1.00 85.62 95 PHE A CA 1
ATOM 789 C C . PHE A 1 95 ? -0.454 9.079 6.779 1.00 85.62 95 PHE A C 1
ATOM 791 O O . PHE A 1 95 ? -1.377 9.889 6.882 1.00 85.62 95 PHE A O 1
ATOM 798 N N . LYS A 1 96 ? 0.211 8.897 5.635 1.00 85.75 96 LYS A N 1
ATOM 799 C CA . LYS A 1 96 ? -0.104 9.605 4.377 1.00 85.75 96 LYS A CA 1
ATOM 800 C C . LYS A 1 96 ? -0.445 8.668 3.224 1.00 85.75 96 LYS A C 1
ATOM 802 O O . LYS A 1 96 ? -0.808 9.130 2.142 1.00 85.75 96 LYS A O 1
ATOM 807 N N . GLU A 1 97 ? -0.275 7.369 3.447 1.00 86.75 97 GLU A N 1
ATOM 808 C CA . GLU A 1 97 ? -0.472 6.336 2.446 1.00 86.75 97 GLU A CA 1
ATOM 809 C C . GLU A 1 97 ? -1.031 5.075 3.096 1.00 86.75 97 GLU A C 1
ATOM 811 O O . GLU A 1 97 ? -0.662 4.700 4.216 1.00 86.75 97 GLU A O 1
ATOM 816 N N . LEU A 1 98 ? -1.915 4.436 2.343 1.00 87.88 98 LEU A N 1
ATOM 817 C CA . LEU A 1 98 ? -2.664 3.249 2.694 1.00 87.88 98 LEU A CA 1
ATOM 818 C C . LEU A 1 98 ? -2.563 2.256 1.543 1.00 87.88 98 LEU A C 1
ATOM 820 O O . LEU A 1 98 ? -2.743 2.611 0.375 1.00 87.88 98 LEU A O 1
ATOM 824 N N . PHE A 1 99 ? -2.340 1.000 1.891 1.00 88.44 99 PHE A N 1
ATOM 825 C CA . PHE A 1 99 ? -2.276 -0.105 0.956 1.00 88.44 99 PHE A CA 1
ATOM 826 C C . PHE A 1 99 ? -3.295 -1.142 1.376 1.00 88.44 99 PHE A C 1
ATOM 828 O O . PHE A 1 99 ? -3.429 -1.472 2.553 1.00 88.44 99 PHE A O 1
ATOM 835 N N . THR A 1 100 ? -4.005 -1.673 0.404 1.00 86.31 100 THR A N 1
ATOM 836 C CA . THR A 1 100 ? -4.899 -2.798 0.599 1.00 86.31 100 THR A CA 1
ATOM 837 C C . THR A 1 100 ? -4.489 -3.919 -0.338 1.00 86.31 100 THR A C 1
ATOM 839 O O . THR A 1 100 ? -4.174 -3.701 -1.510 1.00 86.31 100 THR A O 1
ATOM 842 N N . SER A 1 101 ? -4.451 -5.118 0.223 1.00 83.31 101 SER A N 1
ATOM 843 C CA . SER A 1 101 ? -4.276 -6.369 -0.499 1.00 83.31 101 SER A CA 1
ATOM 844 C C . SER A 1 101 ? -5.547 -7.206 -0.365 1.00 83.31 101 SER A C 1
ATOM 846 O O . SER A 1 101 ? -6.535 -6.764 0.211 1.00 83.31 101 SER A O 1
ATOM 848 N N . GLN A 1 102 ? -5.538 -8.442 -0.859 1.00 80.69 102 GLN A N 1
ATOM 849 C CA . GLN A 1 102 ? -6.643 -9.371 -0.606 1.00 80.69 102 GLN A CA 1
ATOM 850 C C . GLN A 1 102 ? -6.724 -9.832 0.861 1.00 80.69 102 GLN A C 1
ATOM 852 O O . GLN A 1 102 ? -7.762 -10.333 1.284 1.00 80.69 102 GLN A O 1
ATOM 857 N N . SER A 1 103 ? -5.649 -9.687 1.642 1.00 81.31 103 SER A N 1
ATOM 858 C CA . SER A 1 103 ? -5.535 -10.274 2.985 1.00 81.31 103 SER A CA 1
ATOM 859 C C . SER A 1 103 ? -5.374 -9.260 4.113 1.00 81.31 103 SER A C 1
ATOM 861 O O . SER A 1 103 ? -5.596 -9.604 5.276 1.00 81.31 103 SER A O 1
ATOM 863 N N . SER A 1 104 ? -4.961 -8.032 3.809 1.00 84.44 104 SER A N 1
ATOM 864 C CA . SER A 1 104 ? -4.566 -7.066 4.829 1.00 84.44 104 SER A CA 1
ATOM 865 C C . SER A 1 104 ? -4.674 -5.614 4.378 1.00 84.44 104 SER A C 1
ATOM 867 O O . SER A 1 104 ? -4.670 -5.285 3.188 1.00 84.44 104 SER A O 1
ATOM 869 N N . LEU A 1 105 ? -4.718 -4.742 5.382 1.00 84.88 105 LEU A N 1
ATOM 870 C CA . LEU A 1 105 ? -4.609 -3.300 5.260 1.00 84.88 105 LEU A CA 1
ATOM 871 C C . LEU A 1 105 ? -3.264 -2.853 5.841 1.00 84.88 105 LEU A C 1
ATOM 873 O O . LEU A 1 105 ? -2.978 -3.128 7.006 1.00 84.88 105 LEU A O 1
ATOM 877 N N . ARG A 1 106 ? -2.431 -2.172 5.054 1.00 86.44 106 ARG A N 1
ATOM 878 C CA . ARG A 1 106 ? -1.120 -1.670 5.478 1.00 86.44 106 ARG A CA 1
ATOM 879 C C . ARG A 1 106 ? -1.080 -0.144 5.450 1.00 86.44 106 ARG A C 1
ATOM 881 O O . ARG A 1 106 ? -1.606 0.484 4.539 1.00 86.44 106 ARG A O 1
ATOM 888 N N . PHE A 1 107 ? -0.408 0.445 6.430 1.00 84.50 107 PHE A N 1
ATOM 889 C CA . PHE A 1 107 ? -0.217 1.884 6.585 1.00 84.50 107 PHE A CA 1
ATOM 890 C C . PHE A 1 107 ? 1.270 2.218 6.632 1.00 84.50 107 PHE A C 1
ATOM 892 O O . PHE A 1 107 ? 2.036 1.516 7.298 1.00 84.50 107 PHE A O 1
ATOM 899 N N . HIS A 1 108 ? 1.666 3.304 5.966 1.00 80.38 108 HIS A N 1
ATOM 900 C CA . HIS A 1 108 ? 3.002 3.892 6.103 1.00 80.38 108 HIS A CA 1
ATOM 901 C C . HIS A 1 108 ? 2.943 5.134 6.997 1.00 80.38 108 HIS A C 1
ATOM 903 O O . HIS A 1 108 ? 2.408 6.175 6.604 1.00 80.38 108 HIS A O 1
ATOM 909 N N . ILE A 1 109 ? 3.517 5.027 8.194 1.00 75.56 109 ILE A N 1
ATOM 910 C CA . ILE A 1 109 ? 3.578 6.117 9.172 1.00 75.56 109 ILE A CA 1
ATOM 911 C C . ILE A 1 109 ? 4.745 7.034 8.811 1.00 75.56 109 ILE A C 1
ATOM 913 O O . ILE A 1 109 ? 5.881 6.583 8.649 1.00 75.56 109 ILE A O 1
ATOM 917 N N . SER A 1 110 ? 4.441 8.322 8.640 1.00 63.94 110 SER A N 1
ATOM 918 C CA . SER A 1 110 ? 5.297 9.247 7.889 1.00 63.94 110 SER A CA 1
ATOM 919 C C . SER A 1 110 ? 6.596 9.648 8.579 1.00 63.94 110 SER A C 1
ATOM 921 O O . SER A 1 110 ? 7.489 10.138 7.897 1.00 63.94 110 SER A O 1
ATOM 923 N N . GLU A 1 111 ? 6.698 9.484 9.897 1.00 58.00 111 GLU A N 1
ATOM 924 C CA . GLU A 1 111 ? 7.828 10.021 10.668 1.00 58.00 111 GLU A CA 1
ATOM 925 C C . GLU A 1 111 ? 8.994 9.032 10.792 1.00 58.00 111 GLU A C 1
ATOM 927 O O . GLU A 1 111 ? 10.143 9.458 10.792 1.00 58.00 111 GLU A O 1
ATOM 932 N N . ASP A 1 112 ? 8.722 7.723 10.752 1.00 58.69 112 ASP A N 1
ATOM 933 C CA . ASP A 1 112 ? 9.726 6.693 11.070 1.00 58.69 112 ASP A CA 1
ATOM 934 C C . ASP A 1 112 ? 9.840 5.571 10.020 1.00 58.69 112 ASP A C 1
ATOM 936 O O . ASP A 1 112 ? 10.473 4.544 10.265 1.00 58.69 112 ASP A O 1
ATOM 940 N N . HIS A 1 113 ? 9.185 5.703 8.858 1.00 63.59 113 HIS A N 1
ATOM 941 C CA . HIS A 1 113 ? 9.024 4.603 7.887 1.00 63.59 113 HIS A CA 1
ATOM 942 C C . HIS A 1 113 ? 8.437 3.319 8.506 1.00 63.59 113 HIS A C 1
ATOM 944 O O . HIS A 1 113 ? 8.634 2.212 7.993 1.00 63.59 113 HIS A O 1
ATOM 950 N N . ILE A 1 114 ? 7.701 3.464 9.609 1.00 68.38 114 ILE A N 1
ATOM 951 C CA . ILE A 1 114 ? 7.053 2.351 10.294 1.00 68.38 114 ILE A CA 1
ATOM 952 C C . ILE A 1 114 ? 5.891 1.881 9.434 1.00 68.38 114 ILE A C 1
ATOM 954 O O . ILE A 1 114 ? 5.072 2.676 8.960 1.00 68.38 114 ILE A O 1
ATOM 958 N N . LYS A 1 115 ? 5.822 0.564 9.251 1.00 75.88 115 LYS A N 1
ATOM 959 C CA . LYS A 1 115 ? 4.735 -0.081 8.528 1.00 75.88 115 LYS A CA 1
ATOM 960 C C . LYS A 1 115 ? 3.871 -0.831 9.513 1.00 75.88 115 LYS A C 1
ATOM 962 O O . LYS A 1 115 ? 4.360 -1.698 10.232 1.00 75.88 115 LYS A O 1
ATOM 967 N N . MET A 1 116 ? 2.587 -0.514 9.508 1.00 76.50 116 MET A N 1
ATOM 968 C CA . MET A 1 116 ? 1.602 -1.263 10.273 1.00 76.50 116 MET A CA 1
ATOM 969 C C . MET A 1 116 ? 0.731 -2.034 9.309 1.00 76.50 116 MET A C 1
ATOM 971 O O . MET A 1 116 ? 0.129 -1.436 8.425 1.00 76.50 116 MET A O 1
ATOM 975 N N . GLU A 1 117 ? 0.679 -3.349 9.469 1.00 79.81 117 GLU A N 1
ATOM 976 C CA . GLU A 1 117 ? -0.147 -4.229 8.655 1.00 79.81 117 GLU A CA 1
ATOM 977 C C . GLU A 1 117 ? -1.173 -4.927 9.536 1.00 79.81 117 GLU A C 1
ATOM 979 O O . GLU A 1 117 ? -0.820 -5.585 10.510 1.00 79.81 117 GLU A O 1
ATOM 984 N N . PHE A 1 118 ? -2.440 -4.785 9.174 1.00 78.75 118 PHE A N 1
ATOM 985 C CA . PHE A 1 118 ? -3.577 -5.337 9.886 1.00 78.75 118 PHE A CA 1
ATOM 986 C C . PHE A 1 118 ? -4.280 -6.346 8.978 1.00 78.75 118 PHE A C 1
ATOM 988 O O . PHE A 1 118 ? -4.902 -5.946 7.989 1.00 78.75 118 PHE A O 1
ATOM 995 N N . PRO A 1 119 ? -4.177 -7.653 9.269 1.00 81.12 119 PRO A N 1
ATOM 996 C CA . PRO A 1 119 ? -4.918 -8.664 8.530 1.00 81.12 119 PRO A CA 1
ATOM 997 C C . PRO A 1 119 ? -6.425 -8.452 8.685 1.00 81.12 119 PRO A C 1
ATOM 999 O O . PRO A 1 119 ? -6.902 -8.161 9.784 1.00 81.12 119 PRO A O 1
ATOM 1002 N N . TYR A 1 120 ? -7.192 -8.657 7.613 1.00 82.00 120 TYR A N 1
ATOM 1003 C CA . TYR A 1 120 ? -8.654 -8.526 7.678 1.00 82.00 120 TYR A CA 1
ATOM 1004 C C . TYR A 1 120 ? -9.290 -9.520 8.656 1.00 82.00 120 TYR A C 1
ATOM 1006 O O . TYR A 1 120 ? -10.309 -9.211 9.265 1.00 82.00 120 TYR A O 1
ATOM 1014 N N . SER A 1 121 ? -8.660 -10.679 8.878 1.00 79.00 121 SER A N 1
ATOM 1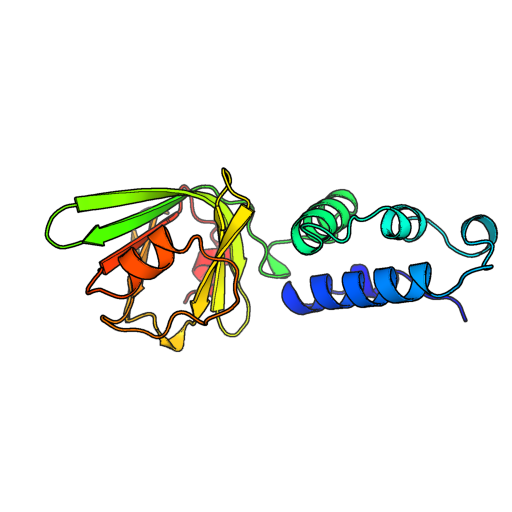015 C CA . SER A 1 121 ? -9.105 -11.675 9.863 1.00 79.00 121 SER A CA 1
ATOM 1016 C C . SER A 1 121 ? -9.118 -11.159 11.305 1.00 79.00 121 SER A C 1
ATOM 1018 O O . SER A 1 121 ? -9.845 -11.701 12.143 1.00 79.00 121 SER A O 1
ATOM 1020 N N . GLU A 1 122 ? -8.323 -10.130 11.599 1.00 74.88 122 GLU A N 1
ATOM 1021 C CA . GLU A 1 122 ? -8.175 -9.541 12.931 1.00 74.88 122 GLU A CA 1
ATOM 1022 C C . GLU A 1 122 ? -9.080 -8.319 13.147 1.00 74.88 122 GLU A C 1
ATOM 1024 O O . GLU A 1 122 ? -9.104 -7.767 14.246 1.00 74.88 122 GLU A O 1
ATOM 1029 N N . MET A 1 123 ? -9.837 -7.897 12.130 1.00 78.94 123 MET A N 1
ATOM 1030 C CA . MET A 1 123 ? -10.782 -6.783 12.223 1.00 78.94 123 MET A CA 1
ATOM 1031 C C . MET A 1 123 ? -12.129 -7.277 12.766 1.00 78.94 123 MET A C 1
ATOM 1033 O O . MET A 1 123 ? -12.628 -8.316 12.331 1.00 78.94 123 MET A O 1
ATOM 1037 N N . ASN A 1 124 ? -12.694 -6.560 13.741 1.00 70.19 124 ASN A N 1
ATOM 1038 C CA . ASN A 1 124 ? -13.980 -6.893 14.365 1.00 70.19 124 ASN A CA 1
ATOM 1039 C C . ASN A 1 124 ? -15.110 -6.046 13.791 1.00 70.19 124 ASN A C 1
ATOM 1041 O O . ASN A 1 124 ? -16.055 -6.588 13.225 1.00 70.19 124 ASN A O 1
ATOM 1045 N N . ASP A 1 125 ? -14.984 -4.724 13.914 1.00 70.62 125 ASP A N 1
ATOM 1046 C CA . ASP A 1 125 ? -16.021 -3.789 13.501 1.00 70.62 125 ASP A CA 1
ATOM 1047 C C . ASP A 1 125 ? -15.488 -2.838 12.440 1.00 70.62 125 ASP A C 1
ATOM 1049 O O . ASP A 1 125 ? -14.390 -2.283 12.553 1.00 70.62 125 ASP A O 1
ATOM 1053 N N . LEU A 1 126 ? -16.316 -2.626 11.422 1.00 72.06 126 LEU A N 1
ATOM 1054 C CA . LEU A 1 126 ? -16.119 -1.619 10.397 1.00 72.06 126 LEU A CA 1
ATOM 1055 C C . LEU A 1 126 ? -17.216 -0.567 10.529 1.00 72.06 126 LEU A C 1
ATOM 1057 O O . LEU A 1 126 ? -18.393 -0.856 10.316 1.00 72.06 126 LEU A O 1
ATOM 1061 N N . PHE A 1 127 ? -16.831 0.665 10.842 1.00 73.44 127 PHE A N 1
ATOM 1062 C CA . PHE A 1 127 ? -17.744 1.796 10.911 1.00 73.44 127 PHE A CA 1
ATOM 1063 C C . PHE A 1 127 ? -17.376 2.849 9.868 1.00 73.44 127 PHE A C 1
ATOM 1065 O O . PHE A 1 127 ? -16.225 3.270 9.767 1.00 73.44 127 PHE A O 1
ATOM 1072 N N . ILE A 1 128 ? -18.368 3.281 9.090 1.00 67.94 128 ILE A N 1
ATOM 1073 C CA . ILE A 1 128 ? -18.213 4.292 8.040 1.00 67.94 128 ILE A CA 1
ATOM 1074 C C . ILE A 1 128 ? -19.230 5.400 8.312 1.00 67.94 128 ILE A C 1
ATOM 1076 O O . ILE A 1 128 ? -20.435 5.146 8.255 1.00 67.94 128 ILE A O 1
ATOM 1080 N N . ALA A 1 129 ? -18.768 6.624 8.561 1.00 64.75 129 ALA A N 1
ATOM 1081 C CA . ALA A 1 129 ? -19.633 7.790 8.730 1.00 64.75 129 ALA A CA 1
ATOM 1082 C C . ALA A 1 129 ? -19.025 9.020 8.059 1.00 64.75 129 ALA A C 1
ATOM 1084 O O . ALA A 1 129 ? -17.888 9.359 8.335 1.00 64.75 129 ALA A O 1
ATOM 1085 N N . ASN A 1 130 ? -19.797 9.705 7.207 1.00 56.78 130 ASN A N 1
ATOM 1086 C CA . ASN A 1 130 ? -19.448 11.014 6.635 1.00 56.78 130 ASN A CA 1
ATOM 1087 C C . ASN A 1 130 ? -18.006 11.133 6.097 1.00 56.78 130 ASN A C 1
ATOM 1089 O O . ASN A 1 130 ? -17.354 12.142 6.318 1.00 56.78 130 ASN A O 1
ATOM 1093 N N . GLU A 1 131 ? -17.543 10.111 5.365 1.00 62.69 131 GLU A N 1
ATOM 1094 C CA . GLU A 1 131 ? -16.181 9.999 4.795 1.00 62.69 131 GLU A CA 1
ATOM 1095 C C . GLU A 1 131 ? -15.067 9.628 5.782 1.00 62.69 131 GLU A C 1
ATOM 1097 O O . GLU A 1 131 ? -13.943 9.376 5.344 1.00 62.69 131 GLU A O 1
ATOM 1102 N N . ASP A 1 132 ? -15.397 9.479 7.062 1.00 63.44 132 ASP A N 1
ATOM 1103 C CA . ASP A 1 132 ? -14.532 8.880 8.066 1.00 63.44 132 ASP A CA 1
ATOM 1104 C C . ASP A 1 132 ? -14.747 7.365 8.110 1.00 63.44 132 ASP A C 1
ATOM 1106 O O . ASP A 1 132 ? -15.859 6.832 7.995 1.00 63.44 132 ASP A O 1
ATOM 1110 N N . PHE A 1 133 ? -13.639 6.659 8.287 1.00 69.25 133 PHE A N 1
ATOM 1111 C CA . PHE A 1 133 ? -13.577 5.208 8.319 1.00 69.25 133 PHE A CA 1
ATOM 1112 C C . PHE A 1 133 ? -12.898 4.781 9.607 1.00 69.25 133 PHE A C 1
ATOM 1114 O O . PHE A 1 133 ? -11.799 5.246 9.900 1.00 69.25 133 PHE A O 1
ATOM 1121 N N . THR A 1 134 ? -13.562 3.919 10.370 1.00 70.75 134 THR A N 1
ATOM 1122 C CA . THR A 1 134 ? -13.086 3.378 11.638 1.00 70.75 134 THR A CA 1
ATOM 1123 C C . THR A 1 134 ? -13.098 1.861 11.611 1.00 70.75 134 THR A C 1
ATOM 1125 O O . THR A 1 134 ? -14.133 1.249 11.378 1.00 70.75 134 THR A O 1
ATOM 1128 N N . ILE A 1 135 ? -11.939 1.266 11.887 1.00 72.12 135 ILE A N 1
ATOM 1129 C CA . ILE A 1 135 ? -11.790 -0.167 12.151 1.00 72.12 135 ILE A CA 1
ATOM 1130 C C . ILE A 1 135 ? -11.505 -0.349 13.636 1.00 72.12 135 ILE A C 1
ATOM 1132 O O . ILE A 1 135 ? -10.656 0.374 14.160 1.00 72.12 135 ILE A O 1
ATOM 1136 N N . SER A 1 136 ? -12.161 -1.327 14.264 1.00 70.44 136 SER A N 1
ATOM 1137 C CA . SER A 1 136 ? -11.730 -1.928 15.529 1.00 70.44 136 SER A CA 1
ATOM 1138 C C . SER A 1 136 ? -11.041 -3.276 15.270 1.00 70.44 136 SER A C 1
ATOM 1140 O O . SER A 1 136 ? -11.424 -4.033 14.372 1.00 70.44 136 SER A O 1
ATOM 1142 N N . LEU A 1 137 ? -10.006 -3.594 16.049 1.00 69.06 137 LEU A N 1
ATOM 1143 C CA . LEU A 1 137 ? -9.318 -4.889 15.988 1.00 69.06 137 LEU A CA 1
ATOM 1144 C C . LEU A 1 137 ? -9.717 -5.789 17.160 1.00 69.06 137 LEU A C 1
ATOM 1146 O O . LEU A 1 137 ? -10.092 -5.307 18.230 1.00 69.06 137 LEU A O 1
ATOM 1150 N N . LYS A 1 138 ? -9.589 -7.105 16.971 1.00 64.38 138 LYS A N 1
ATOM 1151 C CA . LYS A 1 138 ? -9.747 -8.113 18.030 1.00 64.38 138 LYS A CA 1
ATOM 1152 C C . LYS A 1 138 ? -8.764 -7.858 19.170 1.00 64.38 138 LYS A C 1
ATOM 1154 O O . LYS A 1 138 ? -7.565 -7.711 18.937 1.00 64.38 138 LYS A O 1
ATOM 1159 N N . SER A 1 139 ? -9.249 -7.874 20.413 1.00 54.81 139 SER A N 1
ATOM 1160 C CA . SER A 1 139 ? -8.374 -7.852 21.590 1.00 54.81 139 SER A CA 1
ATOM 1161 C C . SER A 1 139 ? -7.459 -9.083 21.570 1.00 54.81 139 SER A C 1
ATOM 1163 O O . SER A 1 139 ? -7.953 -10.211 21.520 1.00 54.81 139 SER A O 1
ATOM 1165 N N . GLY A 1 140 ? -6.140 -8.881 21.590 1.00 51.16 140 GLY A N 1
ATOM 1166 C CA . GLY A 1 140 ? -5.166 -9.974 21.460 1.00 51.16 140 GLY A CA 1
ATOM 1167 C C . GLY A 1 140 ? -5.004 -10.515 20.033 1.00 51.16 140 GLY A C 1
ATOM 1168 O O . GLY A 1 140 ? -4.411 -11.581 19.850 1.00 51.16 140 GLY A O 1
ATOM 1169 N N . GLY A 1 141 ? -5.525 -9.799 19.030 1.00 47.31 141 GLY A N 1
ATOM 1170 C CA . GLY A 1 141 ? -5.381 -10.149 17.623 1.00 47.31 141 GLY A CA 1
ATOM 1171 C C . GLY A 1 141 ? -3.915 -10.226 17.195 1.00 47.31 141 GLY A C 1
ATOM 1172 O O . GLY A 1 141 ? -3.074 -9.414 17.595 1.00 47.31 141 GLY A O 1
ATOM 1173 N N . LYS A 1 142 ? -3.585 -11.236 16.388 1.00 48.81 142 LYS A N 1
ATOM 1174 C CA . LYS A 1 142 ? -2.219 -11.446 15.895 1.00 48.81 142 LYS A CA 1
ATOM 1175 C C . LYS A 1 142 ? -1.974 -10.521 14.709 1.00 48.81 142 LYS A C 1
ATOM 1177 O O . LYS A 1 142 ? -2.128 -10.910 13.559 1.00 48.81 142 LYS A O 1
ATOM 1182 N N . VAL A 1 143 ? -1.566 -9.293 15.002 1.00 52.38 143 VAL A N 1
ATOM 1183 C CA . VAL A 1 143 ? -1.000 -8.385 14.002 1.00 52.38 143 VAL A CA 1
ATOM 1184 C C . VAL A 1 143 ? 0.273 -9.035 13.445 1.00 52.38 143 VAL A C 1
ATOM 1186 O O . VAL A 1 143 ? 1.157 -9.425 14.216 1.00 52.38 143 VAL A O 1
ATOM 1189 N N . ASP A 1 144 ? 0.322 -9.256 12.127 1.00 46.22 144 ASP A N 1
ATOM 1190 C CA . ASP A 1 144 ? 1.336 -10.126 11.529 1.00 46.22 144 ASP A CA 1
ATOM 1191 C C . ASP A 1 144 ? 2.752 -9.551 11.710 1.00 46.22 144 ASP A C 1
ATOM 1193 O O . ASP A 1 144 ? 3.021 -8.359 11.539 1.00 46.22 144 ASP A O 1
ATOM 1197 N N . LYS A 1 145 ? 3.666 -10.434 12.114 1.00 47.19 145 LYS A N 1
ATOM 1198 C CA . LYS A 1 145 ? 4.932 -10.147 12.807 1.00 47.19 145 LYS A CA 1
ATOM 1199 C C . LYS A 1 145 ? 6.071 -9.727 11.876 1.00 47.19 145 LYS A C 1
ATOM 1201 O O . LYS A 1 145 ? 7.234 -9.995 12.189 1.00 47.19 145 LYS A O 1
ATOM 1206 N N . LYS A 1 146 ? 5.796 -9.105 10.729 1.00 44.16 146 LYS A N 1
ATOM 1207 C CA . LYS A 1 146 ? 6.895 -8.608 9.888 1.00 44.16 146 LYS A CA 1
ATOM 1208 C C . LYS A 1 146 ? 7.625 -7.514 10.670 1.00 44.16 146 LYS A C 1
ATOM 1210 O O . LYS A 1 146 ? 6.994 -6.609 11.202 1.00 44.16 146 LYS A O 1
ATOM 1215 N N . GLU A 1 147 ? 8.942 -7.663 10.788 1.00 41.53 147 GLU A N 1
ATOM 1216 C CA . GLU A 1 147 ? 9.916 -7.006 11.684 1.00 41.53 147 GLU A CA 1
ATOM 1217 C C . GLU A 1 147 ? 9.895 -5.461 11.809 1.00 41.53 147 GLU A C 1
ATOM 1219 O O . GLU A 1 147 ? 10.762 -4.891 12.463 1.00 41.53 147 GLU A O 1
ATOM 1224 N N . LEU A 1 148 ? 8.912 -4.755 11.260 1.00 47.50 148 LEU A N 1
ATOM 1225 C CA . LEU A 1 148 ? 8.920 -3.314 10.998 1.00 47.50 148 LEU A CA 1
ATOM 1226 C C . LEU A 1 148 ? 8.195 -2.456 12.041 1.00 47.50 148 LEU A C 1
ATOM 1228 O O . LEU A 1 148 ? 7.732 -1.360 11.731 1.00 47.50 148 LEU A O 1
ATOM 1232 N N . TRP A 1 149 ? 8.093 -2.933 13.277 1.00 50.44 149 TRP A N 1
ATOM 1233 C CA . TRP A 1 149 ? 7.543 -2.131 14.365 1.00 50.44 149 TRP A CA 1
ATOM 1234 C C . TRP A 1 149 ? 8.676 -1.728 15.300 1.00 50.44 149 TRP A C 1
ATOM 1236 O O . TRP A 1 149 ? 9.461 -2.580 15.730 1.00 50.44 149 TRP A O 1
ATOM 1246 N N . ASN A 1 150 ? 8.726 -0.450 15.674 1.00 53.28 150 ASN A N 1
ATOM 1247 C CA . ASN A 1 150 ? 9.493 -0.036 16.842 1.00 53.28 150 ASN A CA 1
ATOM 1248 C C . ASN A 1 150 ? 9.005 -0.868 18.049 1.00 53.28 150 ASN A C 1
ATOM 1250 O O . ASN A 1 150 ? 7.797 -1.060 18.223 1.00 53.28 150 ASN A O 1
ATOM 1254 N N . ASN A 1 151 ? 9.926 -1.418 18.848 1.00 54.25 151 ASN A N 1
ATOM 1255 C CA . ASN A 1 151 ? 9.604 -2.306 19.974 1.00 54.25 151 ASN A CA 1
ATOM 1256 C C . ASN A 1 151 ? 8.610 -1.667 20.958 1.00 54.25 151 ASN A C 1
ATOM 1258 O O . ASN A 1 151 ? 7.807 -2.369 21.570 1.00 54.25 151 ASN A O 1
ATOM 1262 N N . GLU A 1 152 ? 8.613 -0.338 21.059 1.00 55.78 152 GLU A N 1
ATOM 1263 C CA . GLU A 1 152 ? 7.659 0.415 21.870 1.00 55.78 152 GLU A CA 1
ATOM 1264 C C . GLU A 1 152 ? 6.215 0.305 21.350 1.00 55.78 152 GLU A C 1
ATOM 1266 O O . GLU A 1 152 ? 5.285 0.082 22.125 1.00 55.78 152 GLU A O 1
ATOM 1271 N N . ILE A 1 153 ? 6.024 0.387 20.031 1.00 57.78 153 ILE A N 1
ATOM 1272 C CA . ILE A 1 153 ? 4.708 0.264 19.395 1.00 57.78 153 ILE A CA 1
ATOM 1273 C C . ILE A 1 153 ? 4.224 -1.184 19.471 1.00 57.78 153 ILE A C 1
ATOM 1275 O O . ILE A 1 153 ? 3.060 -1.408 19.794 1.00 57.78 153 ILE A O 1
ATOM 1279 N N . LYS A 1 154 ? 5.119 -2.167 19.263 1.00 56.91 154 LYS A N 1
ATOM 1280 C CA . LYS A 1 154 ? 4.791 -3.591 19.468 1.00 56.91 154 LYS A CA 1
ATOM 1281 C C . LYS A 1 154 ? 4.176 -3.789 20.852 1.00 56.91 154 LYS A C 1
ATOM 1283 O O . LYS A 1 154 ? 3.045 -4.246 20.967 1.00 56.91 154 LYS A O 1
ATOM 1288 N N . ASN A 1 155 ? 4.895 -3.386 21.896 1.00 55.72 155 ASN A N 1
ATOM 1289 C CA . ASN A 1 155 ? 4.467 -3.606 23.276 1.00 55.72 155 ASN A CA 1
ATOM 1290 C C . ASN A 1 155 ? 3.154 -2.893 23.623 1.00 55.72 155 ASN A C 1
ATOM 1292 O O . ASN A 1 155 ? 2.392 -3.409 24.437 1.00 55.72 155 ASN A O 1
ATOM 1296 N N . LYS A 1 156 ? 2.875 -1.740 23.001 1.00 55.84 156 LYS A N 1
ATOM 1297 C CA . LYS A 1 156 ? 1.587 -1.055 23.140 1.00 55.84 156 LYS A CA 1
ATOM 1298 C C . LYS A 1 156 ? 0.473 -1.899 22.510 1.00 55.84 156 LYS A C 1
ATOM 1300 O O . LYS A 1 156 ? -0.417 -2.332 23.229 1.00 55.84 156 LYS A O 1
ATOM 1305 N N . VAL A 1 157 ? 0.544 -2.227 21.220 1.00 57.50 157 VAL A N 1
ATOM 1306 C CA . VAL A 1 157 ? -0.554 -2.913 20.499 1.00 57.50 157 VAL A CA 1
ATOM 1307 C C . VAL A 1 157 ? -0.946 -4.271 21.089 1.00 57.50 157 VAL A C 1
ATOM 1309 O O . VAL A 1 157 ? -2.121 -4.627 21.060 1.00 57.50 157 VAL A O 1
ATOM 1312 N N . PHE A 1 158 ? 0.004 -5.024 21.650 1.00 54.88 158 PHE A N 1
ATOM 1313 C CA . PHE A 1 158 ? -0.258 -6.385 22.131 1.00 54.88 158 PHE A CA 1
ATOM 1314 C C . PHE A 1 158 ? -0.965 -6.476 23.498 1.00 54.88 158 PHE A C 1
ATOM 1316 O O . PHE A 1 158 ? -1.528 -7.526 23.799 1.00 54.88 158 PHE A O 1
ATOM 1323 N N . ASN A 1 159 ? -0.988 -5.410 24.305 1.00 53.09 159 ASN A N 1
ATOM 1324 C CA . ASN A 1 159 ? -1.420 -5.471 25.710 1.00 53.09 159 ASN A CA 1
ATOM 1325 C C . ASN A 1 159 ? -2.817 -4.868 25.957 1.00 53.09 159 ASN A C 1
ATOM 1327 O O . ASN A 1 159 ? -2.962 -4.019 26.824 1.00 53.09 159 ASN A O 1
ATOM 1331 N N . GLU A 1 160 ? -3.852 -5.329 25.245 1.00 51.81 160 GLU A N 1
ATOM 1332 C CA . GLU A 1 160 ? -5.259 -4.897 25.450 1.00 51.81 160 GLU A CA 1
ATOM 1333 C C . GLU A 1 160 ? -5.594 -3.495 24.911 1.00 51.81 160 GLU A C 1
ATOM 1335 O O . GLU A 1 160 ? -6.214 -2.671 25.582 1.00 51.81 160 GLU A O 1
ATOM 1340 N N . ILE A 1 161 ? -5.200 -3.217 23.668 1.00 58.88 161 ILE A N 1
ATOM 1341 C CA . ILE A 1 161 ? -5.487 -1.935 23.024 1.00 58.88 161 ILE A CA 1
ATOM 1342 C C . ILE A 1 161 ? -6.624 -2.077 22.020 1.00 58.88 161 ILE A C 1
ATOM 1344 O O . ILE A 1 161 ? -6.572 -2.912 21.114 1.00 58.88 161 ILE A O 1
ATOM 1348 N N . SER A 1 162 ? -7.626 -1.206 22.141 1.00 62.81 162 SER A N 1
ATOM 1349 C CA . SER A 1 162 ? -8.522 -0.955 21.018 1.00 62.81 162 SER A CA 1
ATOM 1350 C C . SER A 1 162 ? -7.776 -0.078 20.013 1.00 62.81 162 SER A C 1
ATOM 1352 O O . SER A 1 162 ? -7.305 1.018 20.328 1.00 62.81 162 SER A O 1
ATOM 1354 N N . VAL A 1 163 ? -7.577 -0.606 18.809 1.00 70.88 163 VAL A N 1
ATOM 1355 C CA . VAL A 1 163 ? -6.983 0.160 17.713 1.00 70.88 163 VAL A CA 1
ATOM 1356 C C . VAL A 1 163 ? -8.121 0.798 16.949 1.00 70.88 163 VAL A C 1
ATOM 1358 O O . VAL A 1 163 ? -9.015 0.089 16.493 1.00 70.88 163 VAL A O 1
ATOM 1361 N N . LYS A 1 164 ? -8.075 2.120 16.814 1.00 74.81 164 LYS A N 1
ATOM 1362 C CA . LYS A 1 164 ? -9.007 2.897 16.008 1.00 74.81 164 LYS A CA 1
ATOM 1363 C C . LYS A 1 164 ? -8.241 3.594 14.899 1.00 74.81 164 LYS A C 1
ATOM 1365 O O . LYS A 1 164 ? -7.418 4.469 15.141 1.00 74.81 164 LYS A O 1
ATOM 1370 N N . ILE A 1 165 ? -8.531 3.215 13.667 1.00 75.06 165 ILE A N 1
ATOM 1371 C CA . ILE A 1 165 ? -7.986 3.879 12.480 1.00 75.06 165 ILE A CA 1
ATOM 1372 C C . ILE A 1 165 ? -8.977 4.965 12.071 1.00 75.06 165 ILE A C 1
ATOM 1374 O O . ILE A 1 165 ? -10.173 4.727 12.136 1.00 75.06 165 ILE A O 1
ATOM 1378 N N . ILE A 1 166 ? -8.510 6.150 11.696 1.00 77.50 166 ILE A N 1
ATOM 1379 C CA . ILE A 1 166 ? -9.343 7.248 11.200 1.00 77.50 166 ILE A CA 1
ATOM 1380 C C . ILE A 1 166 ? -8.731 7.720 9.887 1.00 77.50 166 ILE A C 1
ATOM 1382 O O . ILE A 1 166 ? -7.596 8.195 9.861 1.00 77.50 166 ILE A O 1
ATOM 1386 N N . LEU A 1 167 ? -9.471 7.559 8.794 1.00 76.50 167 LEU A N 1
ATOM 1387 C CA . LEU A 1 167 ? -9.104 8.097 7.485 1.00 76.50 167 LEU A CA 1
ATOM 1388 C C . LEU A 1 167 ? -9.727 9.485 7.313 1.00 76.50 167 LEU A C 1
ATOM 1390 O O . LEU A 1 167 ? -10.931 9.616 7.508 1.00 76.50 167 LEU A O 1
ATOM 1394 N N . GLU A 1 168 ? -8.952 10.484 6.895 1.00 74.62 168 GLU A N 1
ATOM 1395 C CA . GLU A 1 168 ? -9.487 11.797 6.526 1.00 74.62 168 GLU A CA 1
ATOM 1396 C C . GLU A 1 168 ? -9.887 11.779 5.042 1.00 74.62 168 GLU A C 1
ATOM 1398 O O . GLU A 1 168 ? -9.047 11.535 4.173 1.00 74.62 168 GLU A O 1
ATOM 1403 N N . LYS A 1 169 ? -11.163 12.059 4.733 1.00 75.88 169 LYS A N 1
ATOM 1404 C CA . LYS A 1 169 ? -11.706 12.126 3.355 1.00 75.88 169 LYS A CA 1
ATOM 1405 C C . LYS A 1 169 ? -11.500 10.835 2.557 1.00 75.88 169 LYS A C 1
ATOM 1407 O O . LYS A 1 169 ? -10.780 10.793 1.555 1.00 75.88 169 LYS A O 1
ATOM 1412 N N . CYS A 1 170 ? -12.155 9.764 2.991 1.00 76.69 170 CYS A N 1
ATOM 1413 C CA . CYS A 1 170 ? -12.001 8.450 2.385 1.00 76.69 170 CYS A CA 1
ATOM 1414 C C . CYS A 1 170 ? -12.534 8.367 0.929 1.00 76.69 170 CYS A C 1
ATOM 1416 O O . CYS A 1 170 ? -13.718 8.629 0.690 1.00 76.69 170 CYS A O 1
ATOM 1418 N N . PRO A 1 171 ? -11.715 7.946 -0.061 1.00 80.56 171 PRO A N 1
ATOM 1419 C CA . PRO A 1 171 ? -12.151 7.755 -1.439 1.00 80.56 171 PRO A CA 1
ATOM 1420 C C . PRO A 1 171 ? -13.308 6.761 -1.554 1.00 80.56 171 PRO A C 1
ATOM 1422 O O . PRO A 1 171 ? -13.296 5.678 -0.967 1.00 80.56 171 PRO A O 1
ATOM 1425 N N . LYS A 1 172 ? -14.291 7.071 -2.410 1.00 81.50 172 LYS A N 1
ATOM 1426 C CA . LYS A 1 172 ? -15.423 6.165 -2.687 1.00 81.50 172 LYS A CA 1
ATOM 1427 C C . LYS A 1 172 ? -14.974 4.798 -3.212 1.00 81.50 172 LYS A C 1
ATOM 1429 O O . LYS A 1 172 ? -15.653 3.806 -2.971 1.00 81.50 172 LYS A O 1
ATOM 1434 N N . SER A 1 173 ? -13.868 4.750 -3.949 1.00 82.62 173 SER A N 1
ATOM 1435 C CA . SER A 1 173 ? -13.220 3.525 -4.434 1.00 82.62 173 SER A CA 1
ATOM 1436 C C . SER A 1 173 ? -12.746 2.640 -3.282 1.00 82.62 173 SER A C 1
ATOM 1438 O O . SER A 1 173 ? -13.056 1.451 -3.279 1.00 82.62 173 SER A O 1
ATOM 1440 N N . PHE A 1 174 ? -12.112 3.225 -2.265 1.00 83.00 174 PHE A N 1
ATOM 1441 C CA . PHE A 1 174 ? -11.706 2.505 -1.061 1.00 83.00 174 PHE A CA 1
ATOM 1442 C C . PHE A 1 174 ? -12.913 1.996 -0.266 1.00 83.00 174 PHE A C 1
ATOM 1444 O O . PHE A 1 174 ? -12.973 0.826 0.100 1.00 83.00 174 PHE A O 1
ATOM 1451 N N . LEU A 1 175 ? -13.932 2.838 -0.064 1.00 78.69 175 LEU A N 1
ATOM 1452 C CA . LEU A 1 175 ? -15.153 2.423 0.640 1.00 78.69 175 LEU A CA 1
ATOM 1453 C C . LEU A 1 175 ? -15.895 1.285 -0.073 1.00 78.69 175 LEU A C 1
ATOM 1455 O O . LEU A 1 175 ? -16.553 0.487 0.584 1.00 78.69 175 LEU A O 1
ATOM 1459 N N . ARG A 1 176 ? -15.817 1.214 -1.408 1.00 79.62 176 ARG A N 1
ATOM 1460 C CA . ARG A 1 176 ? -16.354 0.086 -2.186 1.00 79.62 176 ARG A CA 1
ATOM 1461 C C . ARG A 1 176 ? -15.519 -1.176 -2.036 1.00 79.62 176 ARG A C 1
ATOM 1463 O O . ARG A 1 176 ? -16.091 -2.248 -2.094 1.00 79.62 176 ARG A O 1
ATOM 1470 N N . PHE A 1 177 ? -14.204 -1.045 -1.884 1.00 78.38 177 PHE A N 1
ATOM 1471 C CA . PHE A 1 177 ? -13.324 -2.184 -1.644 1.00 78.38 177 PHE A CA 1
ATOM 1472 C C . PHE A 1 177 ? -13.602 -2.834 -0.280 1.00 78.38 177 PHE A C 1
ATOM 1474 O O . PHE A 1 177 ? -13.568 -4.051 -0.160 1.00 78.38 177 PHE A O 1
ATOM 1481 N N . MET A 1 178 ? -13.886 -2.023 0.743 1.00 75.25 178 MET A N 1
ATOM 1482 C CA . MET A 1 178 ? -14.090 -2.497 2.118 1.00 75.25 178 MET A CA 1
ATOM 1483 C C . MET A 1 178 ? -15.503 -3.041 2.413 1.00 75.25 178 MET A C 1
ATOM 1485 O O . MET A 1 178 ? -15.731 -3.499 3.531 1.00 75.25 178 MET A O 1
ATOM 1489 N N . LYS A 1 179 ? -16.451 -2.945 1.471 1.00 68.56 179 LYS A N 1
ATOM 1490 C CA . LYS A 1 179 ? -17.831 -3.452 1.598 1.00 68.56 179 LYS A CA 1
ATOM 1491 C C . LYS A 1 179 ? -17.983 -4.797 0.907 1.00 68.56 179 LYS A C 1
ATOM 1493 O O . LYS A 1 179 ? -18.697 -5.645 1.479 1.00 68.56 179 LYS A O 1
#

Radius of gyration: 18.46 Å; chains: 1; bounding box: 48×24×56 Å

Foldseek 3Di:
DQPDCVVLQDLAAPVVNLVVLVVLQVVVVPPPDDPCVVRDDPPSVVSVVQDPVLNSVSSVVSSVVVVSDDVSNQKDQFKWWKWWDDPPDIDIFIFRIWGDDPFWIWTQGPPQRAIFIGGPVQWDDWDDDPQWTWTWGHQQGCRDPDPRDDVVVVVRRRHGITMIIIIDRHDPSVVVVVD